Protein AF-A0A258BP74-F1 (afdb_monomer)

Solvent-accessible surface area (backbone atoms only — not comparable to full-atom values): 8047 Å² total; per-residue (Å²): 112,67,70,56,54,52,34,34,76,74,68,66,44,77,77,98,60,93,76,63,94,85,62,62,70,69,56,75,42,65,46,56,77,61,74,42,83,64,65,60,61,63,53,49,51,35,50,52,29,36,51,51,47,34,41,31,55,73,65,67,58,87,68,65,60,73,72,60,78,64,81,91,42,61,68,49,49,52,42,50,47,61,35,58,73,47,66,83,80,56,63,66,40,67,40,42,24,71,54,57,76,40,62,69,90,48,64,62,38,54,51,57,44,42,40,70,57,52,54,51,52,53,60,76,43,62,94,56,86,88,80,124

Nearest PDB structures (foldseek):
  7q3y-assembly1_A  TM=9.715E-01  e=1.206E-09  Homo sapiens
  7q4c-assembly1_A  TM=9.710E-01  e=1.206E-09  Homo sapiens
  7dhx-assembly1_A  TM=9.836E-01  e=7.780E-08  Manis javanica
  7wsf-assembly1_A  TM=9.831E-01  e=1.199E-07  Mammalia
  7wsk-assembly1_A  TM=9.754E-01  e=3.177E-07  Mammalia

Radius of gyration: 20.12 Å; Cα contacts (8 Å, |Δi|>4): 91; chains: 1; bounding box: 49×26×49 Å

Structure (mmCIF, N/CA/C/O backbone):
data_AF-A0A258BP74-F1
#
_entry.id   AF-A0A258BP74-F1
#
loop_
_atom_site.group_PDB
_atom_site.id
_atom_site.type_symbol
_atom_site.label_atom_id
_atom_site.label_alt_id
_atom_site.label_comp_id
_atom_site.label_asym_id
_atom_site.label_entity_id
_atom_site.label_seq_id
_atom_site.pdbx_PDB_ins_code
_atom_site.Cartn_x
_atom_site.Cartn_y
_atom_site.Cartn_z
_atom_site.occupancy
_atom_site.B_iso_or_equiv
_atom_site.auth_seq_id
_atom_site.auth_comp_id
_atom_site.auth_asym_id
_atom_site.auth_atom_id
_atom_site.pdbx_PDB_model_num
ATOM 1 N N . GLN A 1 1 ? 23.237 -9.090 -15.591 1.00 62.53 1 GLN A N 1
ATOM 2 C CA . GLN A 1 1 ? 21.890 -8.591 -15.945 1.00 62.53 1 GLN A CA 1
ATOM 3 C C . GLN A 1 1 ? 20.833 -8.788 -14.840 1.00 62.53 1 GLN A C 1
ATOM 5 O O . GLN A 1 1 ? 19.657 -8.615 -15.109 1.00 62.53 1 GLN A O 1
ATOM 10 N N . SER A 1 2 ? 21.225 -8.950 -13.564 1.00 83.75 2 SER A N 1
ATOM 11 C CA . SER A 1 2 ? 20.287 -9.199 -12.447 1.00 83.75 2 SER A CA 1
ATOM 12 C C . SER A 1 2 ? 19.188 -8.133 -12.250 1.00 83.75 2 SER A C 1
ATOM 14 O O . SER A 1 2 ? 18.042 -8.477 -11.976 1.00 83.75 2 SER A O 1
ATOM 16 N N . TRP A 1 3 ? 19.485 -6.838 -12.434 1.00 91.31 3 TRP A N 1
ATOM 17 C CA . TRP A 1 3 ? 18.481 -5.777 -12.241 1.00 91.31 3 TRP A CA 1
ATOM 18 C C . TRP A 1 3 ? 17.291 -5.896 -13.204 1.00 91.31 3 TRP A C 1
ATOM 20 O O . TRP A 1 3 ? 16.139 -5.812 -12.779 1.00 91.31 3 TRP A O 1
ATOM 30 N N . THR A 1 4 ? 17.563 -6.118 -14.492 1.00 92.44 4 THR A N 1
ATOM 31 C CA . THR A 1 4 ? 16.518 -6.296 -15.507 1.00 92.44 4 THR A CA 1
ATOM 32 C C . THR A 1 4 ? 15.725 -7.574 -15.256 1.00 92.44 4 THR A C 1
ATOM 34 O O . THR A 1 4 ? 14.500 -7.532 -15.321 1.00 92.44 4 THR A O 1
ATOM 37 N N . ASP A 1 5 ? 16.390 -8.664 -14.867 1.00 92.81 5 ASP A N 1
ATOM 38 C CA . ASP A 1 5 ? 15.726 -9.935 -14.552 1.00 92.81 5 ASP A CA 1
ATOM 39 C C . ASP A 1 5 ? 14.753 -9.785 -13.369 1.00 92.81 5 ASP A C 1
ATOM 41 O O . ASP A 1 5 ? 13.621 -10.263 -13.417 1.00 92.81 5 ASP A O 1
ATOM 45 N N . ILE A 1 6 ? 15.149 -9.052 -12.319 1.00 94.62 6 ILE A N 1
ATOM 46 C CA . ILE A 1 6 ? 14.289 -8.757 -11.161 1.00 94.62 6 ILE A CA 1
ATOM 47 C C . ILE A 1 6 ? 13.103 -7.870 -11.563 1.00 94.62 6 ILE A C 1
ATOM 49 O O . ILE A 1 6 ? 11.986 -8.092 -11.090 1.00 94.62 6 ILE A O 1
ATOM 53 N N . ARG A 1 7 ? 13.323 -6.870 -12.424 1.00 95.06 7 ARG A N 1
ATOM 54 C CA . ARG A 1 7 ? 12.268 -5.977 -12.930 1.00 95.06 7 ARG A CA 1
ATOM 55 C C . ARG A 1 7 ? 11.252 -6.733 -13.777 1.00 95.06 7 ARG A C 1
ATOM 57 O O . ARG A 1 7 ? 10.058 -6.569 -13.547 1.00 95.06 7 ARG A O 1
ATOM 64 N N . LEU A 1 8 ? 11.706 -7.589 -14.688 1.00 95.56 8 LEU A N 1
ATOM 65 C CA . LEU A 1 8 ? 10.818 -8.434 -15.477 1.00 95.56 8 LEU A CA 1
ATOM 66 C C . LEU A 1 8 ? 10.051 -9.390 -14.561 1.00 95.56 8 LEU A C 1
ATOM 68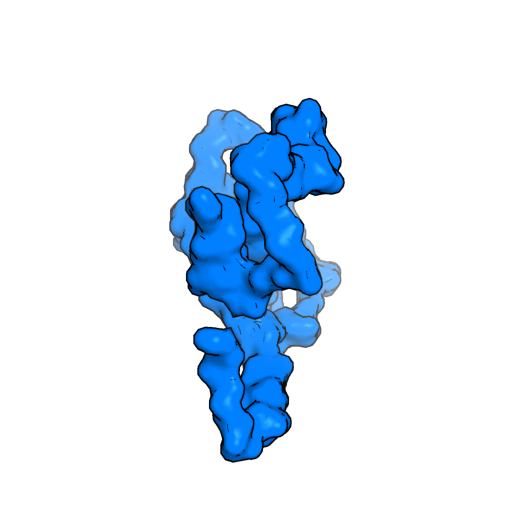 O O . LEU A 1 8 ? 8.829 -9.390 -14.582 1.00 95.56 8 LEU A O 1
ATOM 72 N N . LYS A 1 9 ? 10.739 -10.118 -13.673 1.00 95.88 9 LYS A N 1
ATOM 73 C CA . LYS A 1 9 ? 10.106 -11.094 -12.773 1.00 95.88 9 LYS A CA 1
ATOM 74 C C . LYS A 1 9 ? 9.025 -10.495 -11.868 1.00 95.88 9 LYS A C 1
ATOM 76 O O . LYS A 1 9 ? 8.028 -11.160 -11.624 1.00 95.88 9 LYS A O 1
ATOM 81 N N . ASN A 1 10 ? 9.236 -9.296 -11.321 1.00 95.44 10 ASN A N 1
ATOM 82 C CA . ASN A 1 10 ? 8.339 -8.729 -10.304 1.00 95.44 10 ASN A CA 1
ATOM 83 C C . ASN A 1 10 ? 7.405 -7.630 -10.829 1.00 95.44 10 ASN A C 1
ATOM 85 O O . ASN A 1 10 ? 6.460 -7.276 -10.134 1.00 95.44 10 ASN A O 1
ATOM 89 N N . GLN A 1 11 ? 7.694 -7.031 -11.989 1.00 96.25 11 GLN A N 1
ATOM 90 C CA . GLN A 1 11 ? 6.956 -5.864 -12.496 1.00 96.25 11 GLN A CA 1
ATOM 91 C C . GLN A 1 11 ? 6.536 -5.995 -13.964 1.00 96.25 11 GLN A C 1
ATOM 93 O O . GLN A 1 11 ? 5.783 -5.147 -14.426 1.00 96.25 11 GLN A O 1
ATOM 98 N N . GLY A 1 12 ? 7.040 -6.983 -14.712 1.00 96.94 12 GLY A N 1
ATOM 99 C CA . GLY A 1 12 ? 6.740 -7.114 -16.140 1.00 96.94 12 GLY A CA 1
ATOM 100 C C . GLY A 1 12 ? 7.364 -6.036 -17.020 1.00 96.94 12 GLY A C 1
ATOM 101 O O . GLY A 1 12 ? 6.837 -5.724 -18.081 1.00 96.94 12 GLY A O 1
ATOM 102 N N . ILE A 1 13 ? 8.467 -5.418 -16.576 1.00 95.62 13 ILE A N 1
ATOM 103 C CA . ILE A 1 13 ? 9.072 -4.269 -17.265 1.00 95.62 13 ILE A CA 1
ATOM 104 C C . ILE A 1 13 ? 10.475 -4.606 -17.766 1.00 95.62 13 ILE A C 1
ATOM 106 O O . ILE A 1 13 ? 11.339 -5.008 -16.984 1.00 95.62 13 ILE A O 1
ATOM 110 N N . ILE A 1 14 ? 10.720 -4.314 -19.046 1.00 94.69 14 ILE A N 1
ATOM 111 C CA . ILE A 1 14 ? 12.036 -4.351 -19.695 1.00 94.69 14 ILE A CA 1
ATOM 112 C C . ILE A 1 14 ? 12.505 -2.935 -20.077 1.00 94.69 14 ILE A C 1
ATOM 114 O O . ILE A 1 14 ? 11.673 -2.040 -20.255 1.00 94.69 14 ILE A O 1
ATOM 118 N N . PRO A 1 15 ? 13.822 -2.686 -20.196 1.00 94.31 15 PRO A N 1
ATOM 119 C CA . PRO A 1 15 ? 14.318 -1.429 -20.743 1.00 94.31 15 PRO A CA 1
ATOM 120 C C . PRO A 1 15 ? 13.965 -1.305 -22.239 1.00 94.31 15 PRO A C 1
ATOM 122 O O . PRO A 1 15 ? 13.959 -2.310 -22.948 1.00 94.31 15 PRO A O 1
ATOM 125 N N . PRO A 1 16 ? 13.738 -0.083 -22.756 1.00 95.38 16 PRO A N 1
ATOM 126 C CA . PRO A 1 16 ? 13.386 0.135 -24.164 1.00 95.38 16 PRO A CA 1
ATOM 127 C C . PRO A 1 16 ? 14.568 -0.040 -25.137 1.00 95.38 16 PRO A C 1
ATOM 129 O O . PRO A 1 16 ? 14.377 0.002 -26.348 1.00 95.38 16 PRO A O 1
ATOM 132 N N . ALA A 1 17 ? 15.793 -0.196 -24.626 1.00 93.94 17 ALA A N 1
ATOM 133 C CA . ALA A 1 17 ? 17.011 -0.386 -25.408 1.00 93.94 17 ALA A CA 1
ATOM 134 C C . ALA A 1 17 ? 18.032 -1.234 -24.622 1.00 93.94 17 ALA A C 1
ATOM 136 O O . ALA A 1 17 ? 17.944 -1.295 -23.387 1.00 93.94 17 ALA A O 1
ATOM 137 N N . PRO A 1 18 ? 19.022 -1.855 -25.296 1.00 91.38 18 PRO A N 1
ATOM 138 C CA . PRO A 1 18 ? 20.097 -2.585 -24.629 1.00 91.38 18 PRO A CA 1
ATOM 139 C C . PRO A 1 18 ? 20.815 -1.732 -23.574 1.00 91.38 18 PRO A C 1
ATOM 141 O O . PRO A 1 18 ? 21.078 -0.547 -23.788 1.00 91.38 18 PRO A O 1
ATOM 144 N N . ARG A 1 19 ? 21.146 -2.340 -22.428 1.00 91.19 19 ARG A N 1
ATOM 145 C CA . ARG A 1 19 ? 21.894 -1.684 -21.343 1.00 91.19 19 ARG A CA 1
ATOM 146 C C . ARG A 1 19 ? 23.339 -2.192 -21.325 1.00 91.19 19 ARG A C 1
ATOM 148 O O . ARG A 1 19 ? 23.525 -3.413 -21.320 1.00 91.19 19 ARG A O 1
ATOM 155 N N . PRO A 1 20 ? 24.350 -1.303 -21.324 1.00 91.19 20 PRO A N 1
ATOM 156 C CA . PRO A 1 20 ? 25.743 -1.717 -21.199 1.00 91.19 20 PRO A CA 1
ATOM 157 C C . PRO A 1 20 ? 26.021 -2.287 -19.799 1.00 91.19 20 PRO A C 1
ATOM 159 O O . PRO A 1 20 ? 25.235 -2.107 -18.868 1.00 91.19 20 PRO A O 1
ATOM 162 N N . ALA A 1 21 ? 27.132 -3.012 -19.648 1.00 87.19 21 ALA A N 1
ATOM 163 C CA . ALA A 1 21 ? 27.447 -3.735 -18.413 1.00 87.19 21 ALA A CA 1
ATOM 164 C C . ALA A 1 21 ? 27.730 -2.818 -17.206 1.00 87.19 21 ALA A C 1
ATOM 166 O O . ALA A 1 21 ? 27.555 -3.241 -16.066 1.00 87.19 21 ALA A O 1
ATOM 167 N N . ASP A 1 22 ? 28.143 -1.579 -17.459 1.00 91.06 22 ASP A N 1
ATOM 168 C CA . ASP A 1 22 ? 28.443 -0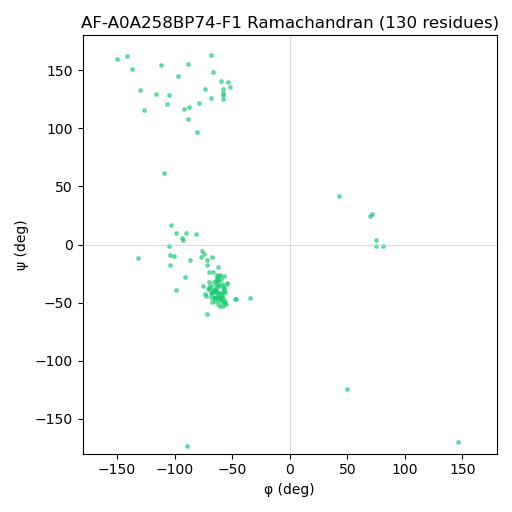.532 -16.479 1.00 91.06 22 ASP A CA 1
ATOM 169 C C . ASP A 1 22 ? 27.249 0.401 -16.200 1.00 91.06 22 ASP A C 1
ATOM 171 O O . ASP A 1 22 ? 27.369 1.375 -15.455 1.00 91.06 22 ASP A O 1
ATOM 175 N N . ALA A 1 23 ? 26.072 0.103 -16.757 1.00 91.81 23 ALA A N 1
ATOM 176 C CA . ALA A 1 23 ? 24.862 0.860 -16.476 1.00 91.81 23 ALA A CA 1
ATOM 177 C C . ALA A 1 23 ? 24.391 0.662 -15.025 1.00 91.81 23 ALA A C 1
ATOM 179 O O . ALA A 1 23 ? 24.120 -0.457 -14.584 1.00 91.81 23 ALA A O 1
ATOM 180 N N . PHE A 1 24 ? 24.194 1.771 -14.305 1.00 93.19 24 PHE A N 1
ATOM 181 C CA . PHE A 1 24 ? 23.613 1.793 -12.960 1.00 93.19 24 PHE A CA 1
ATOM 182 C C . PHE A 1 24 ? 22.196 2.392 -12.951 1.00 93.19 24 PHE A C 1
ATOM 184 O O . PHE A 1 24 ? 21.922 3.403 -12.307 1.00 93.19 24 PHE A O 1
ATOM 191 N N . ASP A 1 25 ? 21.272 1.746 -13.668 1.00 94.31 25 ASP A N 1
ATOM 192 C CA . ASP A 1 25 ? 19.855 2.133 -13.786 1.00 94.31 25 ASP A CA 1
ATOM 193 C C . ASP A 1 25 ? 19.157 2.469 -12.455 1.00 94.31 25 ASP A C 1
ATOM 195 O O . ASP A 1 25 ? 18.497 3.510 -12.391 1.00 94.31 25 ASP A O 1
ATOM 199 N N . PRO A 1 26 ? 19.275 1.662 -11.374 1.00 94.00 26 PRO A N 1
ATOM 200 C CA . PRO A 1 26 ? 18.634 2.009 -10.106 1.00 94.00 26 PRO A CA 1
ATOM 201 C C . PRO A 1 26 ? 19.138 3.342 -9.528 1.00 94.00 26 PRO A C 1
ATOM 203 O O . PRO A 1 26 ? 18.376 4.028 -8.849 1.00 94.00 26 PRO A O 1
ATOM 206 N N . GLY A 1 27 ? 20.366 3.766 -9.848 1.00 95.06 27 GLY A N 1
ATOM 207 C CA . GLY A 1 27 ? 20.926 5.055 -9.431 1.00 95.06 27 GLY A CA 1
ATOM 208 C C . GLY A 1 27 ? 20.173 6.279 -9.956 1.00 95.06 27 GLY A C 1
ATOM 209 O O . GLY A 1 27 ? 20.277 7.350 -9.366 1.00 95.06 27 GLY A O 1
ATOM 210 N N . ALA A 1 28 ? 19.361 6.133 -11.008 1.00 95.31 28 ALA A N 1
ATOM 211 C CA . ALA A 1 28 ? 18.516 7.215 -11.516 1.00 95.31 28 ALA A CA 1
ATOM 212 C C . ALA A 1 28 ? 17.325 7.545 -10.590 1.00 95.31 28 ALA A C 1
ATOM 214 O O . ALA A 1 28 ? 16.681 8.582 -10.749 1.00 95.31 28 ALA A O 1
ATOM 215 N N . LYS A 1 29 ? 17.006 6.686 -9.611 1.00 96.62 29 LYS A N 1
ATOM 216 C CA . LYS A 1 29 ? 15.969 6.951 -8.608 1.00 96.62 29 LYS A CA 1
ATOM 217 C C . LYS A 1 29 ? 16.592 7.615 -7.386 1.00 96.62 29 LYS A C 1
ATOM 219 O O . LYS A 1 29 ? 17.334 6.952 -6.678 1.00 96.62 29 LYS A O 1
ATOM 224 N N . TYR A 1 30 ? 16.200 8.858 -7.085 1.00 97.19 30 TYR A N 1
ATOM 225 C CA . TYR A 1 30 ? 16.709 9.692 -5.974 1.00 97.19 30 TYR A CA 1
ATOM 226 C C . TYR A 1 30 ? 17.079 8.941 -4.682 1.00 97.19 30 TYR A C 1
ATOM 228 O O . TYR A 1 30 ? 18.141 9.174 -4.113 1.00 97.19 30 TYR A O 1
ATOM 236 N N . HIS A 1 31 ? 16.224 8.030 -4.213 1.00 97.75 31 HIS A N 1
ATOM 237 C CA . HIS A 1 31 ? 16.432 7.300 -2.959 1.00 97.75 31 HIS A CA 1
ATOM 238 C C . HIS A 1 31 ? 17.699 6.438 -2.934 1.00 97.75 31 HIS A C 1
ATOM 240 O O . HIS A 1 31 ? 18.243 6.224 -1.855 1.00 97.75 31 HIS A O 1
ATOM 246 N N . ILE A 1 32 ? 18.177 5.971 -4.091 1.00 96.88 32 ILE A N 1
ATOM 247 C CA . ILE A 1 32 ? 19.382 5.144 -4.205 1.00 96.88 32 ILE A CA 1
ATOM 248 C C . ILE A 1 32 ? 20.658 5.969 -3.951 1.00 96.88 32 ILE A C 1
ATOM 250 O O . ILE A 1 32 ? 21.348 5.665 -2.979 1.00 96.88 32 ILE A O 1
ATOM 254 N N . PRO A 1 33 ? 20.982 7.035 -4.718 1.00 97.19 33 PRO A N 1
ATOM 255 C CA . PRO A 1 33 ? 22.143 7.874 -4.417 1.00 97.19 33 PRO A CA 1
ATOM 256 C C . PRO A 1 33 ? 21.946 8.724 -3.152 1.00 97.19 33 PRO A C 1
ATOM 258 O O . PRO A 1 3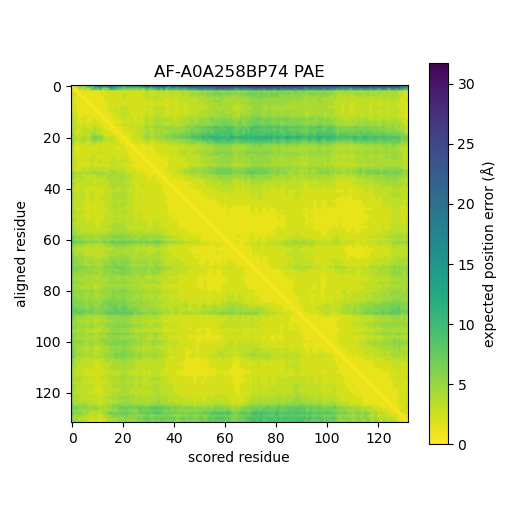3 ? 22.921 9.091 -2.507 1.00 97.19 33 PRO A O 1
ATOM 261 N N . GLY A 1 34 ? 20.699 9.009 -2.761 1.00 97.06 34 GLY A N 1
ATOM 262 C CA . GLY A 1 34 ? 20.362 9.716 -1.523 1.00 97.06 34 GLY A CA 1
ATOM 263 C C . GLY A 1 34 ? 20.349 8.841 -0.264 1.00 97.06 34 GLY A C 1
ATOM 264 O O . GLY A 1 34 ? 19.841 9.295 0.760 1.00 97.06 34 GLY A O 1
ATOM 265 N N . ASN A 1 35 ? 20.817 7.585 -0.341 1.00 96.25 35 ASN A N 1
ATOM 266 C CA . ASN A 1 35 ? 20.879 6.607 0.757 1.00 96.25 35 ASN A CA 1
ATOM 267 C C . ASN A 1 35 ? 19.616 6.575 1.644 1.00 96.25 35 ASN A C 1
ATOM 269 O O . ASN A 1 35 ? 19.673 6.549 2.874 1.00 96.25 35 ASN A O 1
ATOM 273 N N . THR A 1 36 ? 18.449 6.649 1.008 1.00 96.50 36 THR A N 1
ATOM 274 C CA . THR A 1 36 ? 17.164 6.765 1.694 1.00 96.50 36 THR A CA 1
ATOM 275 C C . THR A 1 36 ? 16.418 5.430 1.604 1.00 96.50 36 THR A C 1
ATOM 277 O O . THR A 1 36 ? 16.104 4.997 0.493 1.00 96.50 36 THR A O 1
ATOM 280 N N . PRO A 1 37 ? 16.061 4.779 2.730 1.00 95.81 37 PRO A N 1
ATOM 281 C CA . PRO A 1 37 ? 15.384 3.482 2.707 1.00 95.81 37 PRO A CA 1
ATOM 282 C C . PRO A 1 37 ? 14.063 3.514 1.926 1.00 95.81 37 PRO A C 1
ATOM 284 O O . PRO A 1 37 ? 13.197 4.349 2.192 1.00 95.81 37 PRO A O 1
ATOM 287 N N . TYR A 1 38 ? 13.888 2.582 0.982 1.00 96.19 38 TYR A N 1
ATOM 288 C CA . TYR A 1 38 ? 12.695 2.531 0.123 1.00 96.19 38 TYR A CA 1
ATOM 289 C C . TYR A 1 38 ? 11.567 1.662 0.695 1.00 96.19 38 TYR A C 1
ATOM 291 O O . TYR A 1 38 ? 10.393 1.942 0.458 1.00 96.19 38 TYR A O 1
ATOM 299 N N . LEU A 1 39 ? 11.909 0.649 1.502 1.00 96.31 39 LEU A N 1
ATOM 300 C CA . LEU A 1 39 ? 10.955 -0.309 2.079 1.00 96.31 39 LEU A CA 1
ATOM 301 C C . LEU A 1 39 ? 9.846 0.370 2.900 1.00 96.31 39 LEU A C 1
ATOM 303 O O . LEU A 1 39 ? 8.724 -0.123 2.949 1.00 96.31 39 LEU A O 1
ATOM 307 N N . ARG A 1 40 ? 10.130 1.547 3.470 1.00 95.56 40 ARG A N 1
ATOM 308 C CA . ARG A 1 40 ? 9.152 2.348 4.217 1.00 95.56 40 ARG A CA 1
ATOM 309 C C . ARG A 1 40 ? 7.878 2.657 3.423 1.00 95.56 40 ARG A C 1
ATOM 311 O O . ARG A 1 40 ? 6.820 2.686 4.027 1.00 95.56 40 ARG A O 1
ATOM 318 N N . TYR A 1 41 ? 7.965 2.838 2.098 1.00 96.31 41 TYR A N 1
ATOM 319 C CA . TYR A 1 41 ? 6.784 3.085 1.259 1.00 96.31 41 TYR A CA 1
ATOM 320 C C . TYR A 1 41 ? 5.915 1.837 1.111 1.00 96.31 41 TYR A C 1
ATOM 322 O O . TYR A 1 41 ? 4.695 1.924 1.120 1.00 96.31 41 TYR A O 1
ATOM 330 N N . PHE A 1 42 ? 6.542 0.667 0.987 1.00 96.44 42 PHE A N 1
ATOM 331 C CA . PHE A 1 42 ? 5.817 -0.597 0.891 1.00 96.44 42 PHE A CA 1
ATOM 332 C C . PHE A 1 42 ? 5.055 -0.882 2.191 1.00 96.44 42 PHE A C 1
ATOM 334 O O . PHE A 1 42 ? 3.851 -1.124 2.164 1.00 96.44 42 PHE A O 1
ATOM 341 N N . LEU A 1 43 ? 5.735 -0.758 3.335 1.00 96.69 43 LEU A N 1
ATOM 342 C CA . LEU A 1 43 ? 5.126 -0.999 4.644 1.00 96.69 43 LEU A CA 1
ATOM 343 C C . LEU A 1 43 ? 4.082 0.063 5.008 1.00 96.69 43 LEU A C 1
ATOM 345 O O . LEU A 1 43 ? 3.064 -0.276 5.605 1.00 96.69 43 LEU A O 1
ATOM 349 N N . SER A 1 44 ? 4.286 1.331 4.622 1.00 97.25 44 SER A N 1
ATOM 350 C CA . SER A 1 44 ? 3.317 2.390 4.923 1.00 97.25 44 SER A CA 1
ATOM 351 C C . SER A 1 44 ? 1.963 2.142 4.273 1.00 97.25 44 SER A C 1
ATOM 353 O O . SER A 1 44 ? 0.955 2.464 4.888 1.00 97.25 44 SER A O 1
ATOM 355 N N . PHE A 1 45 ? 1.917 1.557 3.069 1.00 97.88 45 PHE A N 1
ATOM 356 C CA . PHE A 1 45 ? 0.639 1.213 2.445 1.00 97.88 45 PHE A CA 1
ATOM 357 C C . PHE A 1 45 ? -0.058 0.080 3.196 1.00 97.88 45 PHE A C 1
ATOM 359 O O . PHE A 1 45 ? -1.232 0.218 3.512 1.00 97.88 45 PHE A O 1
ATOM 366 N N . ILE A 1 46 ? 0.657 -0.984 3.571 1.00 98.06 46 ILE A N 1
ATOM 367 C CA . ILE A 1 46 ? 0.070 -2.074 4.370 1.00 98.06 46 ILE A CA 1
ATOM 368 C C . ILE A 1 46 ? -0.554 -1.515 5.656 1.00 98.06 46 ILE A C 1
ATOM 370 O O . ILE A 1 46 ? -1.745 -1.703 5.895 1.00 98.06 46 ILE A O 1
ATOM 374 N N . MET A 1 47 ? 0.210 -0.720 6.412 1.00 97.75 47 MET A N 1
ATOM 375 C CA . MET A 1 47 ? -0.278 -0.102 7.648 1.00 97.75 47 MET A CA 1
ATOM 376 C C . MET A 1 47 ? -1.436 0.873 7.411 1.00 97.75 47 MET A C 1
ATOM 378 O O . MET A 1 47 ? -2.392 0.873 8.177 1.00 97.75 47 MET A O 1
ATOM 382 N N . GLN A 1 48 ? -1.390 1.686 6.349 1.00 98.19 48 GLN A N 1
ATOM 383 C CA . GLN A 1 48 ? -2.447 2.650 6.029 1.00 98.19 48 GLN A CA 1
ATOM 384 C C . GLN A 1 48 ? -3.808 1.963 5.879 1.00 98.19 48 GLN A C 1
ATOM 386 O O . GLN A 1 48 ? -4.786 2.401 6.485 1.00 98.19 48 GLN A O 1
ATOM 391 N N . PHE A 1 49 ? -3.878 0.896 5.080 1.00 98.56 49 PHE A N 1
ATOM 392 C CA . PHE A 1 49 ? -5.138 0.192 4.846 1.00 98.56 49 PHE A CA 1
ATOM 393 C C . PHE A 1 49 ? -5.543 -0.665 6.047 1.00 98.56 49 PHE A C 1
ATOM 395 O O . PHE A 1 49 ? -6.727 -0.705 6.374 1.00 98.56 49 PHE A O 1
ATOM 402 N N . GLN A 1 50 ? -4.586 -1.274 6.753 1.00 98.56 50 GLN A N 1
ATOM 403 C CA . GLN A 1 50 ? -4.859 -2.024 7.982 1.00 98.56 50 GLN A CA 1
ATOM 404 C C . GLN A 1 50 ? -5.443 -1.124 9.084 1.00 98.56 50 GLN A C 1
ATOM 406 O O . GLN A 1 50 ? -6.434 -1.487 9.715 1.00 98.56 50 GLN A O 1
ATOM 411 N N . PHE A 1 51 ? -4.895 0.081 9.274 1.00 98.44 51 PHE A N 1
ATOM 412 C CA . PHE A 1 51 ? -5.453 1.073 10.194 1.00 98.44 51 PHE A CA 1
ATOM 413 C C . PHE A 1 51 ? -6.835 1.541 9.755 1.00 98.44 51 PHE A C 1
ATOM 415 O O . PHE A 1 51 ? -7.738 1.606 10.583 1.00 98.44 51 PHE A O 1
ATOM 422 N N . HIS A 1 52 ? -7.021 1.846 8.468 1.00 98.56 52 HIS A N 1
ATOM 423 C CA . HIS A 1 52 ? -8.324 2.276 7.959 1.00 98.56 52 HIS A CA 1
ATOM 424 C C . HIS A 1 52 ? -9.391 1.201 8.189 1.00 98.56 52 HIS A C 1
ATOM 426 O O . HIS A 1 52 ? -10.448 1.509 8.727 1.00 98.56 52 HIS A O 1
ATOM 432 N N . LYS A 1 53 ? -9.090 -0.067 7.886 1.00 98.50 53 LYS A N 1
ATOM 433 C CA . LYS A 1 53 ? -9.988 -1.198 8.150 1.00 98.50 53 LYS A CA 1
ATOM 434 C C . LYS A 1 53 ? -10.353 -1.317 9.627 1.00 98.50 53 LYS A C 1
ATOM 436 O O . LYS A 1 53 ? -11.536 -1.277 9.950 1.00 98.50 53 LYS A O 1
ATOM 441 N N . ALA A 1 54 ? -9.361 -1.361 10.517 1.00 98.38 54 ALA A N 1
ATOM 442 C CA . ALA A 1 54 ? -9.608 -1.448 11.956 1.00 98.38 54 ALA A CA 1
ATOM 443 C C . ALA A 1 54 ? -10.458 -0.272 12.470 1.00 98.38 54 ALA A C 1
ATOM 445 O O . ALA A 1 54 ? -11.378 -0.457 13.265 1.00 98.38 54 ALA A O 1
ATOM 446 N N . ALA A 1 55 ? -10.193 0.942 11.981 1.00 98.56 55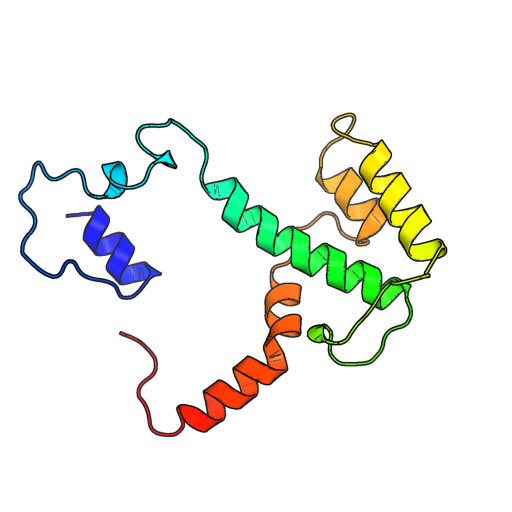 ALA A N 1
ATOM 447 C CA . ALA A 1 55 ? -10.957 2.133 12.333 1.00 98.56 55 ALA A CA 1
ATOM 448 C C . ALA A 1 55 ? -12.424 2.039 11.870 1.00 98.56 55 ALA A C 1
ATOM 450 O O . ALA A 1 55 ? -13.334 2.437 12.596 1.00 98.56 55 ALA A O 1
ATOM 451 N N . CYS A 1 56 ? -12.661 1.495 10.677 1.00 98.69 56 CYS A N 1
ATOM 452 C CA . CYS A 1 56 ? -13.995 1.282 10.119 1.00 98.69 56 CYS A CA 1
ATOM 453 C C . CYS A 1 56 ? -14.787 0.207 10.865 1.00 98.69 56 CYS A C 1
ATOM 455 O O . CYS A 1 56 ? -15.962 0.417 11.165 1.00 98.69 56 CYS A O 1
ATOM 457 N N . GLU A 1 57 ? -14.139 -0.900 11.226 1.00 98.19 57 GLU A N 1
ATOM 458 C CA . GLU A 1 57 ? -14.735 -1.957 12.049 1.00 98.19 57 GLU A CA 1
ATOM 459 C C . GLU A 1 57 ? -15.129 -1.417 13.431 1.00 98.19 57 GLU A C 1
ATOM 461 O O . GLU A 1 57 ? -16.261 -1.596 13.877 1.00 98.19 57 GLU A O 1
ATOM 466 N N . GLN A 1 58 ? -14.239 -0.659 14.079 1.00 98.25 58 GLN A N 1
ATOM 467 C CA . GLN A 1 58 ? -14.533 0.022 15.345 1.00 98.25 58 GLN A CA 1
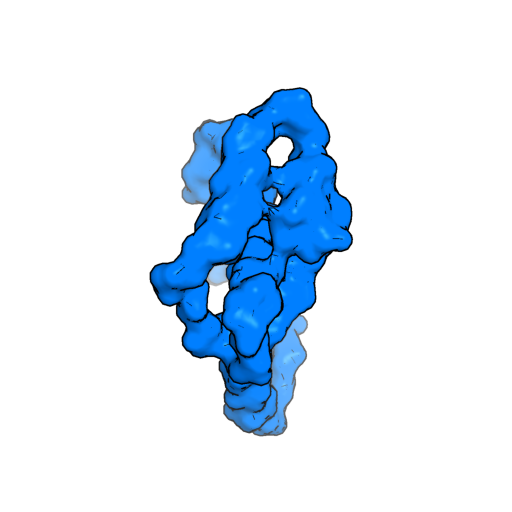ATOM 468 C C . GLN A 1 58 ? -15.658 1.059 15.221 1.00 98.25 58 GLN A C 1
ATOM 470 O O . GLN A 1 58 ? -16.388 1.298 16.183 1.00 98.25 58 GLN A O 1
ATOM 475 N N . ALA A 1 59 ? -15.810 1.683 14.050 1.00 98.31 59 ALA A N 1
ATOM 476 C CA . ALA A 1 59 ? -16.909 2.598 13.768 1.00 98.31 59 ALA A CA 1
ATOM 477 C C . ALA A 1 59 ? -18.248 1.890 13.496 1.00 98.31 59 ALA A C 1
ATOM 479 O O . ALA A 1 59 ? -19.261 2.577 13.360 1.00 98.31 59 ALA A O 1
ATOM 480 N N . GLY A 1 60 ? -18.265 0.554 13.424 1.00 97.81 60 GLY A N 1
ATOM 481 C CA . GLY A 1 60 ? -19.451 -0.235 13.094 1.00 97.81 60 GLY A CA 1
ATOM 482 C C . GLY A 1 60 ? -19.866 -0.115 11.626 1.00 97.81 60 GLY A C 1
ATOM 483 O O . GLY A 1 60 ? -21.048 -0.229 11.311 1.00 97.81 60 GLY A O 1
ATOM 484 N N . TRP A 1 61 ? -18.926 0.182 10.723 1.00 98.25 61 TRP A N 1
ATOM 485 C CA . TRP A 1 61 ? -19.206 0.259 9.292 1.00 98.25 61 TRP A CA 1
ATOM 486 C C . TRP A 1 61 ? -19.270 -1.141 8.669 1.00 98.25 61 TRP A C 1
ATOM 488 O O . TRP A 1 61 ? -18.290 -1.876 8.698 1.00 98.25 61 TRP A O 1
ATOM 498 N N . GLU A 1 62 ? -20.402 -1.481 8.049 1.00 96.75 62 GLU A N 1
ATOM 4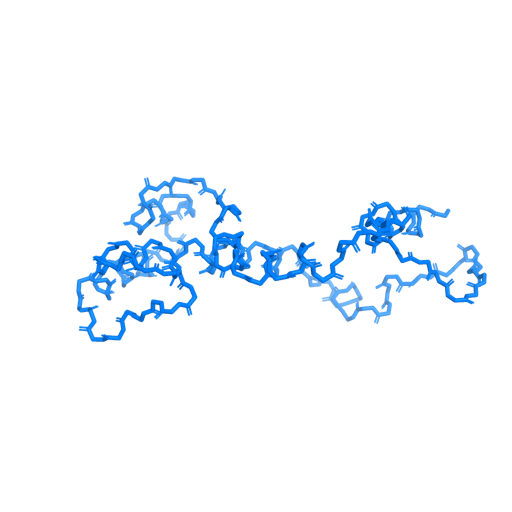99 C CA . GLU A 1 62 ? -20.632 -2.795 7.415 1.00 96.75 62 GLU A CA 1
ATOM 500 C C . GLU A 1 62 ? -20.568 -2.755 5.873 1.00 96.75 62 GLU A C 1
ATOM 502 O O . GLU A 1 62 ? -20.757 -3.768 5.202 1.00 96.75 62 GLU A O 1
ATOM 507 N N . GLY A 1 63 ? -20.354 -1.575 5.282 1.00 97.25 63 GLY A N 1
ATOM 508 C CA . GLY A 1 63 ? -20.318 -1.396 3.829 1.00 97.25 63 GLY A CA 1
ATOM 509 C C . GLY A 1 63 ? -18.925 -1.586 3.213 1.00 97.25 63 GLY A C 1
ATOM 510 O O . GLY A 1 63 ? -17.960 -1.897 3.906 1.00 97.25 63 GLY A O 1
ATOM 511 N N . PRO A 1 64 ? -18.763 -1.300 1.906 1.00 97.88 64 PRO A N 1
ATOM 512 C CA . PRO A 1 64 ? -17.463 -1.382 1.245 1.00 97.88 64 PRO A CA 1
ATOM 513 C C . PRO A 1 64 ? -16.416 -0.480 1.910 1.00 97.88 64 PRO A C 1
ATOM 515 O O . PRO A 1 64 ? -16.683 0.702 2.157 1.00 97.88 64 PRO A O 1
ATOM 518 N N . LEU A 1 65 ? -15.217 -1.014 2.154 1.00 98.38 65 LEU A N 1
ATOM 519 C CA . LEU A 1 65 ? -14.174 -0.343 2.936 1.00 98.38 65 LEU A CA 1
ATOM 520 C C . LEU A 1 65 ? -13.768 1.031 2.363 1.00 98.38 65 LEU A C 1
ATOM 522 O O . LEU A 1 65 ? -13.557 1.989 3.110 1.00 98.38 65 LEU A O 1
ATOM 526 N N . HIS A 1 66 ? -13.752 1.173 1.035 1.00 98.38 66 HIS A N 1
ATOM 527 C CA . HIS A 1 66 ? -13.444 2.439 0.355 1.00 98.38 66 HIS A CA 1
ATOM 528 C C . HIS A 1 66 ? -14.493 3.550 0.542 1.00 98.38 66 HIS A C 1
ATOM 530 O O . HIS A 1 66 ? -14.234 4.694 0.173 1.00 98.38 66 HIS A O 1
ATOM 536 N N . ARG A 1 67 ? -15.675 3.241 1.096 1.00 98.44 67 ARG A N 1
ATOM 537 C CA . ARG A 1 67 ? -16.734 4.225 1.397 1.00 98.44 67 ARG A CA 1
ATOM 538 C C . ARG A 1 67 ? -16.842 4.575 2.875 1.00 98.44 67 ARG A C 1
ATOM 540 O O . ARG A 1 67 ? -17.591 5.488 3.217 1.00 98.44 67 ARG A O 1
ATOM 547 N N . CYS A 1 68 ? -16.129 3.856 3.733 1.00 98.62 68 CYS A N 1
ATOM 548 C CA . CYS A 1 68 ? -16.118 4.130 5.156 1.00 98.62 68 CYS A CA 1
ATOM 549 C C . CYS A 1 68 ? -15.609 5.548 5.450 1.00 98.62 68 CYS A C 1
ATOM 551 O O . CYS A 1 68 ? -14.639 6.019 4.852 1.00 98.62 68 CYS A O 1
ATOM 553 N N . SER A 1 69 ? -16.235 6.198 6.430 1.00 98.25 69 SER A N 1
ATOM 554 C CA . SER A 1 69 ? -15.747 7.430 7.038 1.00 98.25 69 SER A CA 1
ATOM 555 C C . SER A 1 69 ? -15.760 7.285 8.553 1.00 98.25 69 SER A C 1
ATOM 557 O O . SER A 1 69 ? -16.763 6.879 9.134 1.00 98.25 69 SER A O 1
ATOM 559 N N . ILE A 1 70 ? -14.657 7.671 9.187 1.00 98.19 70 ILE A N 1
ATOM 560 C CA . ILE A 1 70 ? -14.514 7.713 10.649 1.00 98.19 70 ILE A CA 1
ATOM 561 C C . ILE A 1 70 ? -14.728 9.125 11.215 1.00 98.19 70 ILE A C 1
ATOM 563 O O . ILE A 1 70 ? -14.460 9.389 12.387 1.00 98.19 70 ILE A O 1
ATOM 567 N N . TYR A 1 71 ? -15.197 10.060 10.382 1.00 98.12 71 TYR A N 1
ATOM 568 C CA . TYR A 1 71 ? -15.430 11.442 10.786 1.00 98.12 71 TYR A CA 1
ATOM 569 C C . TYR A 1 71 ? -16.410 11.525 11.964 1.00 98.12 71 TYR A C 1
ATOM 571 O O . TYR A 1 71 ? -17.494 10.948 11.936 1.00 98.12 71 TYR A O 1
ATOM 579 N N . GLY A 1 72 ? -16.027 12.269 13.004 1.00 98.00 72 GLY A N 1
ATOM 580 C CA . GLY A 1 72 ? -16.850 12.468 14.198 1.00 98.00 72 GLY A CA 1
ATOM 581 C C . GLY A 1 72 ? -16.907 11.270 15.154 1.00 98.00 72 GLY A C 1
ATOM 582 O O . GLY A 1 72 ? -17.517 11.390 16.218 1.00 98.00 72 GLY A O 1
ATOM 583 N N . ASN A 1 73 ? -16.253 10.145 14.840 1.00 98.44 73 ASN A N 1
ATOM 584 C CA . ASN A 1 73 ? -16.207 8.997 15.738 1.00 98.44 73 ASN A CA 1
ATOM 585 C C . ASN A 1 73 ? -15.150 9.205 16.838 1.00 98.44 73 ASN A C 1
ATOM 587 O O . ASN A 1 73 ? -13.958 8.963 16.649 1.00 98.44 73 ASN A O 1
ATOM 591 N N . LYS A 1 74 ? -15.606 9.665 18.007 1.00 98.38 74 LYS A N 1
ATOM 592 C CA . LYS A 1 74 ? -14.735 9.956 19.157 1.00 98.38 74 LYS A CA 1
ATOM 593 C C . LYS A 1 74 ? -14.057 8.716 19.736 1.00 98.38 74 LYS A C 1
ATOM 595 O O . LYS A 1 74 ? -12.946 8.832 20.235 1.00 98.38 74 LYS A O 1
ATOM 600 N N . GLU A 1 75 ? -14.706 7.556 19.680 1.00 97.94 75 GLU A N 1
ATOM 601 C CA . GLU A 1 75 ? -14.147 6.327 20.251 1.00 97.94 75 GLU A CA 1
ATOM 602 C C . GLU A 1 75 ? -13.000 5.784 19.393 1.00 97.94 75 GLU A C 1
ATOM 604 O O . GLU A 1 75 ? -11.947 5.441 19.926 1.00 97.94 75 GLU A O 1
ATOM 609 N N . VAL A 1 76 ? -13.155 5.797 18.064 1.00 98.44 76 VAL A N 1
ATOM 610 C CA . VAL 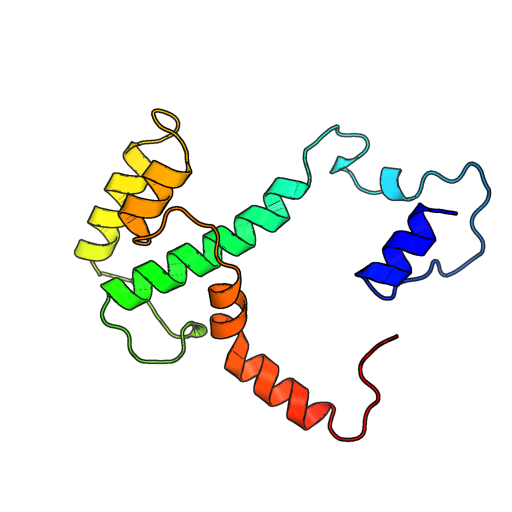A 1 76 ? -12.056 5.495 17.130 1.00 98.44 76 VAL A CA 1
ATOM 611 C C . VAL A 1 76 ? -10.906 6.481 17.324 1.00 98.44 76 VAL A C 1
ATOM 613 O O . VAL A 1 76 ? -9.750 6.070 17.408 1.00 98.44 76 VAL A O 1
ATOM 616 N N . GLY A 1 77 ? -11.219 7.777 17.446 1.00 98.31 77 GLY A N 1
ATOM 617 C CA . GLY A 1 77 ? -10.226 8.819 17.711 1.00 98.31 77 GLY A CA 1
ATOM 618 C C . GLY A 1 77 ? -9.419 8.557 18.984 1.00 98.31 77 GLY A C 1
ATOM 619 O O . GLY A 1 77 ? -8.194 8.564 18.923 1.00 98.31 77 GLY A O 1
ATOM 620 N N . ARG A 1 78 ? -10.092 8.241 20.100 1.00 98.38 78 ARG A N 1
ATOM 621 C CA . ARG A 1 78 ? -9.451 7.913 21.385 1.00 98.38 78 ARG A CA 1
ATOM 622 C C . ARG A 1 78 ? -8.499 6.718 21.259 1.00 98.38 78 ARG A C 1
ATOM 624 O O . ARG A 1 78 ? -7.371 6.780 21.730 1.00 98.38 78 ARG A O 1
ATOM 631 N N . ARG A 1 79 ? -8.924 5.639 20.595 1.00 97.56 79 ARG A N 1
ATOM 632 C CA . ARG A 1 79 ? -8.089 4.439 20.387 1.00 97.56 79 ARG A CA 1
ATOM 633 C C . ARG A 1 79 ? -6.881 4.714 19.496 1.00 97.56 79 ARG A C 1
ATOM 635 O O . ARG A 1 79 ? -5.796 4.191 19.741 1.00 97.56 79 ARG A O 1
ATOM 642 N N . PHE A 1 80 ? -7.071 5.517 18.452 1.00 97.25 80 PHE A N 1
ATOM 643 C CA . PHE A 1 80 ? -5.984 5.916 17.565 1.00 97.25 80 PHE A CA 1
ATOM 644 C C . PHE A 1 80 ? -4.975 6.815 18.291 1.00 97.25 80 PHE A C 1
ATOM 646 O O . PHE A 1 80 ? -3.772 6.627 18.141 1.00 97.25 80 PHE A O 1
ATOM 653 N N . GLU A 1 81 ? -5.450 7.750 19.116 1.00 97.56 81 GLU A N 1
ATOM 654 C CA . GLU A 1 81 ? -4.611 8.603 19.963 1.00 97.56 81 GLU A CA 1
ATOM 655 C C . GLU A 1 81 ? -3.756 7.770 20.927 1.00 97.56 81 GLU A C 1
ATOM 657 O O . GLU A 1 81 ? -2.538 7.920 20.920 1.00 97.56 81 GLU A O 1
ATOM 662 N N . GLU A 1 82 ? -4.342 6.8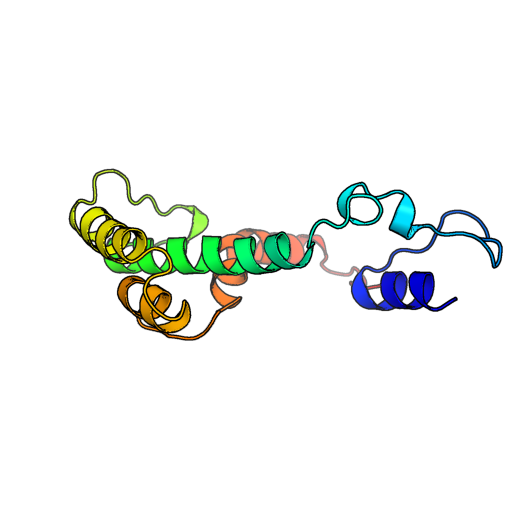00 21.636 1.00 95.81 82 GLU A N 1
ATOM 663 C CA . GLU A 1 82 ? -3.607 5.890 22.534 1.00 95.81 82 GLU A CA 1
ATOM 664 C C . GLU A 1 82 ? -2.485 5.113 21.823 1.00 95.81 82 GLU A C 1
ATOM 666 O O . GLU A 1 82 ? -1.407 4.891 22.383 1.00 95.81 82 GLU A O 1
ATOM 671 N N . MET A 1 83 ? -2.713 4.699 20.572 1.00 95.62 83 MET A N 1
ATOM 672 C CA . MET A 1 83 ? -1.675 4.083 19.744 1.00 95.62 83 MET A CA 1
ATOM 673 C C . MET A 1 83 ? -0.557 5.085 19.416 1.00 95.62 83 MET A C 1
ATOM 675 O O . MET A 1 83 ? 0.625 4.753 19.516 1.00 95.62 83 MET A O 1
ATOM 679 N N . MET A 1 84 ? -0.917 6.307 19.020 1.00 96.38 84 MET A N 1
ATOM 680 C CA . MET A 1 84 ? 0.032 7.340 18.599 1.00 96.38 84 MET A CA 1
ATOM 681 C C . MET A 1 84 ? 0.871 7.886 19.763 1.00 96.38 84 MET A C 1
ATOM 683 O O . MET A 1 84 ? 2.065 8.136 19.581 1.00 96.38 84 MET A O 1
ATOM 687 N N . GLU A 1 85 ? 0.291 8.017 20.959 1.00 97.38 85 GLU A N 1
ATOM 688 C CA . GLU A 1 85 ? 0.977 8.465 22.179 1.00 97.38 85 GLU A CA 1
ATOM 689 C C . GLU A 1 85 ? 2.144 7.552 22.577 1.00 97.38 85 GLU A C 1
ATOM 691 O O . GLU A 1 85 ? 3.139 8.019 23.133 1.00 97.38 85 GLU A O 1
ATOM 696 N N . ALA A 1 86 ? 2.072 6.257 22.248 1.00 95.62 86 ALA A N 1
ATOM 697 C CA . ALA A 1 86 ? 3.147 5.313 22.542 1.00 95.62 86 ALA A CA 1
ATOM 698 C C . ALA A 1 86 ? 4.456 5.661 21.807 1.00 95.62 86 ALA A C 1
ATOM 700 O O . ALA A 1 86 ? 5.540 5.303 22.281 1.00 95.62 86 ALA A O 1
ATOM 701 N N . GLY A 1 87 ? 4.383 6.349 20.662 1.00 95.31 87 GLY A N 1
ATOM 702 C CA . GLY A 1 87 ? 5.546 6.733 19.866 1.00 95.31 87 GLY A CA 1
ATOM 703 C C . GLY A 1 87 ? 6.495 5.554 19.614 1.00 95.31 87 GLY A C 1
ATOM 704 O O . GLY A 1 87 ? 6.092 4.505 19.118 1.00 95.31 87 GLY A O 1
ATOM 705 N N . MET A 1 88 ? 7.768 5.722 19.986 1.00 96.06 88 MET A N 1
ATOM 706 C CA . MET A 1 88 ? 8.802 4.676 19.900 1.00 96.06 88 MET A CA 1
ATOM 707 C C . MET A 1 88 ? 9.134 4.032 21.259 1.00 96.06 88 MET A C 1
ATOM 709 O O . MET A 1 88 ? 10.192 3.423 21.404 1.00 96.06 88 MET A O 1
ATOM 713 N N . SER A 1 89 ? 8.279 4.189 22.275 1.00 96.75 89 SER A N 1
ATOM 714 C CA . SER A 1 89 ? 8.564 3.705 23.640 1.00 96.75 89 SER A CA 1
ATOM 715 C C . SER A 1 89 ? 8.498 2.181 23.794 1.00 96.75 89 SER A C 1
ATOM 717 O O . SER A 1 89 ? 9.038 1.636 24.754 1.00 96.75 89 SER A O 1
ATOM 719 N N . GLN A 1 90 ? 7.859 1.493 22.849 1.00 95.12 90 GLN A N 1
ATOM 720 C CA . GLN A 1 90 ? 7.646 0.048 22.854 1.00 95.12 90 GLN A CA 1
ATOM 721 C C . GLN A 1 90 ? 7.793 -0.526 21.431 1.00 95.12 90 GLN A C 1
ATOM 723 O O . GLN A 1 90 ? 7.730 0.233 20.456 1.00 95.12 90 GLN A O 1
ATOM 728 N N . PRO A 1 91 ? 7.992 -1.850 21.278 1.00 97.19 91 PRO A N 1
ATOM 729 C CA . PRO A 1 91 ? 8.001 -2.503 19.974 1.00 97.19 91 PRO A CA 1
ATOM 730 C C . PRO A 1 91 ? 6.756 -2.164 19.147 1.00 97.19 91 PRO A C 1
ATOM 732 O O . PRO A 1 91 ? 5.630 -2.218 19.639 1.00 97.19 91 PRO A O 1
ATOM 735 N N . TRP A 1 92 ? 6.948 -1.861 17.860 1.00 96.38 92 TRP A N 1
ATOM 736 C CA . TRP A 1 92 ? 5.844 -1.493 16.967 1.00 96.38 92 TRP A CA 1
ATOM 737 C C . TRP A 1 92 ? 4.695 -2.522 16.907 1.00 96.38 92 TRP A C 1
ATOM 739 O O . TRP A 1 92 ? 3.560 -2.060 16.799 1.00 96.38 92 TRP A O 1
ATOM 749 N N . PRO A 1 93 ? 4.904 -3.857 17.028 1.00 97.38 93 PRO A N 1
ATOM 750 C CA . PRO A 1 93 ? 3.790 -4.808 17.037 1.00 97.38 93 PRO A CA 1
ATOM 751 C C . PRO A 1 93 ? 2.869 -4.622 18.248 1.00 97.38 93 PRO A C 1
ATOM 753 O O . PRO A 1 93 ? 1.658 -4.764 18.120 1.00 97.38 93 PRO A O 1
ATOM 756 N N . ASP A 1 94 ? 3.426 -4.243 19.405 1.00 96.56 94 ASP A N 1
ATOM 757 C CA . ASP A 1 94 ? 2.654 -3.980 20.627 1.00 96.56 94 ASP A CA 1
ATOM 758 C C . ASP A 1 94 ? 1.818 -2.702 20.482 1.00 96.56 94 ASP A C 1
ATOM 760 O O . ASP A 1 94 ? 0.743 -2.570 21.064 1.00 96.56 94 ASP A O 1
ATOM 764 N N . THR A 1 95 ? 2.319 -1.725 19.722 1.00 96.00 95 THR A N 1
ATOM 765 C CA . THR A 1 95 ? 1.566 -0.512 19.378 1.00 96.00 95 THR A CA 1
ATOM 766 C C . THR A 1 95 ? 0.474 -0.822 18.355 1.00 96.00 95 THR A C 1
ATOM 768 O O . THR A 1 95 ? -0.664 -0.402 18.541 1.00 96.00 95 THR A O 1
ATOM 771 N N . LEU A 1 96 ? 0.786 -1.605 17.319 1.00 96.94 96 LEU A N 1
ATOM 772 C CA . LEU A 1 96 ? -0.159 -2.023 16.281 1.00 96.94 96 LEU A CA 1
ATOM 773 C C . LEU A 1 96 ? -1.359 -2.787 16.864 1.00 96.94 96 LEU A C 1
ATOM 775 O O . LEU A 1 96 ? -2.504 -2.513 16.496 1.00 96.94 96 LEU A O 1
ATOM 779 N N . GLU A 1 97 ? -1.102 -3.706 17.795 1.00 96.81 97 GLU A N 1
ATOM 780 C CA . GLU A 1 97 ? -2.119 -4.553 18.425 1.00 96.81 97 GLU A CA 1
ATOM 781 C C . GLU A 1 97 ? -3.160 -3.742 19.200 1.00 96.81 97 GLU A C 1
ATOM 783 O O . GLU A 1 97 ? -4.348 -4.053 19.137 1.00 96.81 97 GLU A O 1
ATOM 788 N N . LYS A 1 98 ? -2.754 -2.642 19.849 1.00 94.69 98 LYS A N 1
ATOM 789 C CA . LYS A 1 98 ? -3.674 -1.764 20.593 1.00 94.69 98 LYS A CA 1
ATOM 790 C C . LYS A 1 98 ? -4.781 -1.179 19.715 1.00 94.69 98 LYS A C 1
ATOM 792 O O . LYS A 1 98 ? -5.895 -0.987 20.198 1.00 94.69 98 LYS A O 1
ATOM 797 N N . PHE A 1 99 ? -4.482 -0.896 18.447 1.00 97.38 99 PHE A N 1
ATOM 798 C CA . PHE A 1 99 ? -5.452 -0.309 17.525 1.00 97.38 99 PHE A CA 1
ATOM 799 C C . PHE A 1 99 ? -6.112 -1.339 16.611 1.00 97.38 99 PHE A C 1
ATOM 801 O O . PHE A 1 99 ? -7.303 -1.247 16.347 1.00 97.38 99 PHE A O 1
ATOM 808 N N . THR A 1 100 ? -5.362 -2.321 16.122 1.00 97.44 100 THR A N 1
ATOM 809 C CA . THR A 1 100 ? -5.856 -3.261 15.102 1.00 97.44 100 THR A CA 1
ATOM 810 C C . THR A 1 100 ? -6.285 -4.611 15.667 1.00 97.44 100 THR A C 1
ATOM 812 O O . THR A 1 100 ? -6.867 -5.411 14.945 1.00 97.44 100 THR A O 1
ATOM 815 N N . GLY A 1 101 ? -5.993 -4.886 16.942 1.00 96.56 101 GLY A N 1
ATOM 816 C CA . GLY A 1 101 ? -6.256 -6.178 17.577 1.00 96.56 101 GLY A CA 1
ATOM 817 C C . GLY A 1 101 ? -5.291 -7.297 17.167 1.00 96.56 101 GLY A C 1
ATOM 818 O O . GLY A 1 101 ? -5.478 -8.433 17.589 1.00 96.56 101 GLY A O 1
ATOM 819 N N . THR A 1 102 ? -4.267 -7.005 16.357 1.00 96.94 102 THR A N 1
ATOM 820 C CA . THR A 1 102 ? -3.255 -7.974 15.915 1.00 96.94 102 THR A CA 1
ATOM 821 C C . THR A 1 102 ? -1.851 -7.380 15.957 1.00 96.94 102 THR A C 1
ATOM 823 O O . THR A 1 102 ? -1.655 -6.181 15.779 1.00 96.94 102 THR A O 1
ATOM 826 N N . ARG A 1 103 ? -0.851 -8.235 16.169 1.00 97.44 103 ARG A N 1
ATOM 827 C CA . ARG A 1 103 ? 0.577 -7.876 16.146 1.00 97.44 103 ARG A CA 1
ATOM 828 C C . ARG A 1 103 ? 1.178 -7.940 14.741 1.00 97.44 103 ARG A C 1
ATOM 830 O O . ARG A 1 103 ? 2.290 -7.467 14.525 1.00 97.44 103 ARG A O 1
ATOM 837 N N . GLU A 1 104 ? 0.461 -8.551 13.803 1.00 97.25 104 GLU A N 1
ATOM 838 C CA . GLU A 1 104 ? 0.949 -8.852 12.462 1.00 97.25 104 GLU A CA 1
ATOM 839 C C . GLU A 1 104 ? 0.520 -7.787 11.452 1.00 97.25 104 GLU A C 1
ATOM 841 O O . GLU A 1 104 ? -0.588 -7.249 11.511 1.00 97.25 104 GLU A O 1
ATOM 846 N N . MET A 1 105 ? 1.397 -7.513 10.487 1.00 96.56 105 MET A N 1
ATOM 847 C CA . MET A 1 105 ? 1.034 -6.723 9.312 1.00 96.56 105 MET A CA 1
ATOM 848 C C . MET A 1 105 ? 0.163 -7.551 8.373 1.00 96.56 105 MET A C 1
ATOM 850 O O . MET A 1 105 ? 0.522 -8.679 8.037 1.00 96.56 105 MET A O 1
ATOM 854 N N . ASP A 1 106 ? -0.924 -6.959 7.885 1.00 94.69 106 ASP A N 1
ATOM 855 C CA . ASP A 1 106 ? -1.869 -7.642 7.006 1.00 94.69 106 ASP A CA 1
ATOM 856 C C . ASP A 1 106 ? -2.124 -6.865 5.706 1.00 94.69 106 ASP A C 1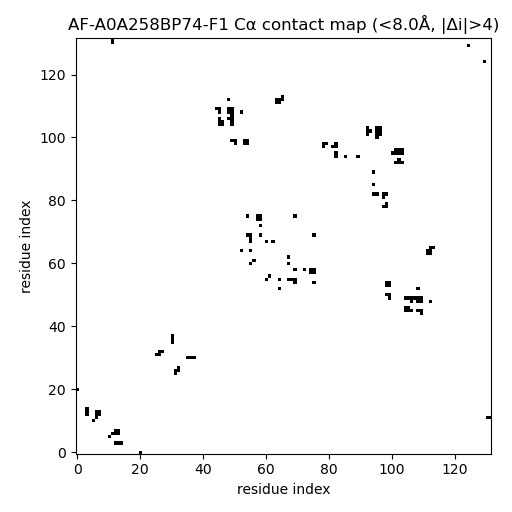
ATOM 858 O O . ASP A 1 106 ? -2.680 -5.766 5.696 1.00 94.69 106 ASP A O 1
ATOM 862 N N . GLY A 1 107 ? -1.733 -7.463 4.578 1.00 96.00 107 GLY A N 1
ATOM 863 C CA . GLY A 1 107 ? -1.978 -6.915 3.243 1.00 96.00 107 GLY A CA 1
ATOM 864 C C . GLY A 1 107 ? -3.415 -7.094 2.739 1.00 96.00 107 GLY A C 1
ATOM 865 O O . GLY A 1 107 ? -3.774 -6.483 1.731 1.00 96.00 107 GLY A O 1
ATOM 866 N N . SER A 1 108 ? -4.246 -7.899 3.412 1.00 97.50 108 SER A N 1
ATOM 867 C CA . SER A 1 108 ? -5.623 -8.195 2.996 1.00 97.50 108 SER A CA 1
ATOM 868 C C . SER A 1 108 ? -6.509 -6.946 2.966 1.00 97.50 108 SER A C 1
ATOM 870 O O . SER A 1 108 ? -7.354 -6.818 2.084 1.00 97.50 108 SER A O 1
ATOM 872 N N . ALA A 1 109 ? -6.256 -5.968 3.842 1.00 97.88 109 ALA A N 1
ATOM 873 C CA . ALA A 1 109 ? -7.014 -4.719 3.883 1.00 97.88 109 ALA A CA 1
ATOM 874 C C . ALA A 1 109 ? -6.855 -3.875 2.604 1.00 97.88 109 ALA A C 1
ATOM 876 O O . ALA A 1 109 ? -7.784 -3.173 2.206 1.00 97.88 109 ALA A O 1
ATOM 877 N N . ILE A 1 110 ? -5.697 -3.955 1.931 1.00 98.31 110 ILE A N 1
ATOM 878 C CA . ILE A 1 110 ? -5.485 -3.304 0.627 1.00 98.31 110 ILE A CA 1
ATOM 879 C C . ILE A 1 110 ? -6.409 -3.943 -0.413 1.00 98.31 110 ILE A C 1
ATOM 881 O O . ILE A 1 110 ? -7.065 -3.240 -1.177 1.00 98.31 110 ILE A O 1
ATOM 885 N N . ILE A 1 111 ? -6.452 -5.277 -0.428 1.00 98.06 111 ILE A N 1
ATOM 886 C CA . ILE A 1 111 ? -7.273 -6.062 -1.352 1.00 98.06 111 ILE A CA 1
ATOM 887 C C . ILE A 1 111 ? -8.748 -5.706 -1.143 1.00 98.06 111 ILE A C 1
ATOM 889 O O . ILE A 1 111 ? -9.377 -5.221 -2.076 1.00 98.06 111 ILE A O 1
ATOM 893 N N . GLU A 1 112 ? -9.239 -5.783 0.095 1.00 98.25 112 GLU A N 1
ATOM 894 C CA . GLU A 1 112 ? -10.625 -5.452 0.449 1.00 98.25 112 GLU A CA 1
ATOM 895 C C . GLU A 1 112 ? -11.026 -4.024 0.045 1.00 98.25 112 GLU A C 1
ATOM 897 O O . GLU A 1 112 ? -12.113 -3.787 -0.485 1.00 98.25 112 GLU A O 1
ATOM 902 N N . TYR A 1 113 ? -10.134 -3.048 0.240 1.00 98.69 113 TYR A N 1
ATOM 903 C CA . TYR A 1 113 ? -10.391 -1.671 -0.178 1.00 98.69 113 TYR A CA 1
ATOM 904 C C . TYR A 1 113 ? -10.634 -1.569 -1.692 1.00 98.69 113 TYR A C 1
ATOM 906 O O . TYR A 1 113 ? -11.545 -0.861 -2.131 1.00 98.69 113 TYR A O 1
ATOM 914 N N . PHE A 1 114 ? -9.833 -2.282 -2.488 1.00 98.62 114 PHE A N 1
ATOM 915 C CA . PHE A 1 114 ? -9.894 -2.267 -3.950 1.00 98.62 114 PHE A CA 1
ATOM 916 C C . PHE A 1 114 ? -10.792 -3.356 -4.555 1.00 98.62 114 PHE A C 1
ATOM 918 O O . PHE A 1 114 ? -10.885 -3.424 -5.781 1.00 98.62 114 PHE A O 1
ATOM 925 N N . ASP A 1 115 ? -11.498 -4.155 -3.752 1.00 98.19 115 ASP A N 1
ATOM 926 C CA . ASP A 1 115 ? -12.365 -5.244 -4.224 1.00 98.19 115 ASP A CA 1
ATOM 927 C C . ASP A 1 115 ? -13.309 -4.849 -5.375 1.00 98.19 115 ASP A C 1
ATOM 929 O O . ASP A 1 115 ? -13.338 -5.560 -6.385 1.00 98.19 115 ASP A O 1
ATOM 933 N N . PRO A 1 116 ? -14.027 -3.707 -5.325 1.00 98.25 116 PRO A N 1
ATOM 934 C CA . PRO A 1 116 ? -14.903 -3.306 -6.427 1.00 98.25 116 PRO A CA 1
ATOM 935 C C . PRO A 1 116 ? -14.142 -3.011 -7.720 1.00 98.25 116 PRO A C 1
ATOM 937 O O . PRO A 1 116 ? -14.605 -3.359 -8.805 1.00 98.25 116 PRO A O 1
ATOM 940 N N . LEU A 1 117 ? -12.959 -2.396 -7.615 1.00 98.50 117 LEU A N 1
ATOM 941 C CA . LEU A 1 117 ? -12.109 -2.132 -8.772 1.00 98.50 117 LEU A CA 1
ATOM 942 C C . LEU A 1 117 ? -11.571 -3.443 -9.347 1.00 98.50 117 LEU A C 1
ATOM 944 O O . LEU A 1 117 ? -11.559 -3.620 -10.560 1.00 98.50 117 LEU A O 1
ATOM 948 N N . MET A 1 118 ? -11.151 -4.379 -8.497 1.00 97.88 118 MET A N 1
ATOM 949 C CA . MET A 1 118 ? -10.692 -5.688 -8.955 1.00 97.88 118 MET A CA 1
ATOM 950 C C . MET A 1 118 ? -11.808 -6.484 -9.635 1.00 97.88 118 MET A C 1
ATOM 952 O O . MET A 1 118 ? -11.537 -7.171 -10.617 1.00 97.88 118 MET A O 1
ATOM 956 N N . ALA A 1 119 ? -13.046 -6.407 -9.140 1.00 98.19 119 ALA A N 1
ATOM 957 C CA . ALA A 1 119 ? -14.198 -7.032 -9.784 1.00 98.19 119 ALA A CA 1
ATOM 958 C C . ALA A 1 119 ? -14.434 -6.447 -11.185 1.00 98.19 119 ALA A C 1
ATOM 960 O O . ALA A 1 119 ? -14.512 -7.203 -12.150 1.00 98.19 119 ALA A O 1
ATOM 961 N N . TYR A 1 120 ? -14.432 -5.117 -11.302 1.00 98.38 120 TYR A N 1
ATOM 962 C CA . TYR A 1 120 ? -14.528 -4.422 -12.586 1.00 98.38 120 TYR A CA 1
ATOM 963 C C . TYR A 1 120 ? -13.398 -4.826 -13.547 1.00 98.38 120 TYR A C 1
ATOM 965 O O . TYR A 1 120 ? -13.645 -5.229 -14.677 1.00 98.38 120 TYR A O 1
ATOM 973 N N . LEU A 1 121 ? -12.143 -4.818 -13.086 1.00 98.19 121 LEU A N 1
ATOM 974 C CA . LEU A 1 121 ? -10.997 -5.192 -13.921 1.00 98.19 121 LEU A CA 1
ATOM 975 C C . LEU A 1 121 ? -11.039 -6.656 -14.381 1.00 98.19 121 LEU A C 1
ATOM 977 O O . LEU A 1 121 ? -10.485 -6.968 -15.433 1.00 98.19 121 LEU A O 1
ATOM 981 N N . LYS A 1 122 ? -11.663 -7.568 -13.625 1.00 97.25 122 LYS A N 1
ATOM 982 C CA . LYS A 1 122 ? -11.858 -8.960 -14.067 1.00 97.25 122 LYS A CA 1
ATOM 983 C C . LYS A 1 122 ? -12.851 -9.056 -15.223 1.00 97.25 122 LYS A C 1
ATOM 985 O O . LYS A 1 122 ? -12.633 -9.865 -16.119 1.00 97.25 122 LYS A O 1
ATOM 990 N N . GLU A 1 123 ? -13.907 -8.248 -15.200 1.00 98.06 123 GLU A N 1
ATOM 991 C CA . GLU A 1 123 ? -14.886 -8.169 -16.287 1.00 98.06 123 GLU A CA 1
ATOM 992 C C . GLU A 1 123 ? -14.256 -7.568 -17.547 1.00 98.06 123 GLU A C 1
ATOM 994 O O . GLU A 1 123 ? -14.292 -8.185 -18.608 1.00 98.06 123 GLU A O 1
ATOM 999 N N . GLU A 1 124 ? -13.571 -6.432 -17.410 1.00 98.06 124 GLU A N 1
ATOM 1000 C CA . GLU A 1 124 ? -12.933 -5.746 -18.541 1.00 98.06 124 GLU A CA 1
ATOM 1001 C C . GLU A 1 124 ? -11.832 -6.581 -19.211 1.00 98.06 124 GLU A C 1
ATOM 1003 O O . GLU A 1 124 ? -11.612 -6.490 -20.418 1.00 98.06 124 GLU A O 1
ATOM 1008 N N . ASN A 1 125 ? -11.136 -7.421 -18.442 1.00 97.94 125 ASN A N 1
ATOM 1009 C CA . ASN A 1 125 ? -10.095 -8.303 -18.967 1.00 97.94 125 ASN A CA 1
ATOM 1010 C C . ASN A 1 125 ? -10.629 -9.674 -19.417 1.00 97.94 125 ASN A C 1
ATOM 1012 O O . ASN A 1 125 ? -9.835 -10.575 -19.701 1.00 97.94 125 ASN A O 1
ATOM 1016 N N . ALA A 1 126 ? -11.949 -9.870 -19.497 1.00 97.12 126 ALA A N 1
ATOM 1017 C CA . ALA A 1 126 ? -12.515 -11.123 -19.978 1.00 97.12 126 ALA A CA 1
ATOM 1018 C C . ALA A 1 126 ? -12.015 -11.443 -21.401 1.00 97.12 126 ALA A C 1
ATOM 1020 O O . ALA A 1 126 ? -12.129 -10.646 -22.330 1.00 97.12 126 ALA A O 1
ATOM 1021 N N . GLY A 1 127 ? -11.432 -12.633 -21.568 1.00 96.81 127 GLY A N 1
ATOM 1022 C CA . GLY A 1 127 ? -10.843 -13.076 -22.837 1.00 96.81 127 GLY A CA 1
ATOM 1023 C C . GLY A 1 127 ? -9.433 -12.544 -23.125 1.00 96.81 127 GLY A C 1
ATOM 1024 O O . GLY A 1 127 ? -8.851 -12.922 -24.139 1.00 96.81 127 GLY A O 1
ATOM 1025 N N . GLN A 1 128 ? -8.861 -11.717 -22.247 1.00 96.38 128 GLN A N 1
ATOM 1026 C CA . GLN A 1 128 ? -7.468 -11.275 -22.337 1.00 96.38 128 GLN A CA 1
ATOM 1027 C C . GLN A 1 128 ? -6.528 -12.253 -21.619 1.00 96.38 128 GLN A C 1
ATOM 1029 O O . GLN A 1 128 ? -6.914 -12.951 -20.680 1.00 96.38 128 GLN A O 1
ATOM 1034 N N . SER A 1 129 ? -5.259 -12.278 -22.034 1.00 94.50 129 SER A N 1
ATOM 1035 C CA . SER A 1 129 ? -4.197 -12.973 -21.298 1.00 94.50 129 SER A CA 1
ATOM 1036 C C . SER A 1 129 ? -3.591 -12.027 -20.262 1.00 94.50 129 SER A C 1
ATOM 1038 O O . SER A 1 129 ? -2.878 -11.093 -20.623 1.00 94.50 129 SER A O 1
ATOM 1040 N N . CYS A 1 130 ? -3.862 -12.259 -18.977 1.00 91.75 130 CYS A N 1
ATOM 1041 C CA . CYS A 1 130 ? -3.309 -11.455 -17.887 1.00 91.75 130 CYS A CA 1
ATOM 1042 C C . CYS A 1 130 ? -1.943 -11.995 -17.443 1.00 91.75 130 CYS A C 1
ATOM 1044 O O . CYS A 1 130 ? -1.840 -13.120 -16.957 1.00 91.75 130 CYS A O 1
ATOM 1046 N N . GLY A 1 131 ? -0.905 -11.176 -17.581 1.00 90.12 131 GLY A N 1
ATOM 1047 C CA . GLY A 1 131 ? 0.479 -11.528 -17.275 1.00 90.12 131 GLY A CA 1
ATOM 1048 C C . GLY A 1 131 ? 1.432 -10.821 -18.234 1.00 90.12 131 GLY A C 1
ATOM 1049 O O . GLY A 1 131 ? 1.014 -9.942 -18.989 1.00 90.12 131 GLY A O 1
ATOM 1050 N N . TRP A 1 132 ? 2.699 -11.213 -18.201 1.00 92.81 132 TRP A N 1
ATOM 1051 C CA . TRP A 1 132 ? 3.730 -10.785 -19.144 1.00 92.81 132 TRP A CA 1
ATOM 1052 C C . TRP A 1 132 ? 4.651 -11.952 -19.485 1.00 92.81 132 TRP A C 1
ATOM 1054 O O . TRP A 1 132 ? 4.741 -12.894 -18.661 1.00 92.81 132 TRP A O 1
#

Foldseek 3Di:
DVVQVVCCVPPVDHDPDDDDPPDPVVVVDCCVVVVHDPCCVVLVVLLVLLLLVLLQVVVVNPDQSLPGDNPPVVVLVVQVVQLVVCPVVDPNLVSSCSRNVGSDRDPVSVCSNCVVVVVVVCVVCVPHDPGD

Mean predicted aligned error: 3.49 Å

Sequence (132 aa):
QSWTDIRLKNQGIIPPAPRPADAFDPGAKYHIPGNTPYLRYFLSFIMQFQFHKAACEQAGWEGPLHRCSIYGNKEVGRRFEEMMEAGMSQPWPDTLEKFTGTREMDGSAIIEYFDPLMAYLKEENAGQSCGW

Secondary structure (DSSP, 8-state):
-HHHHHHHHHH----SS---TT--GGGGSTTTTTT--SHHHHHHHHHHHHHHHHHHHHTT--S-GGG---TT-HHHHHHHHHHHHTTTSS-HHHHHHHHHS-SS--THHHHHHHHHHHHHHHHHTTTS----

pLDDT: mean 96.15, std 3.78, range [62.53, 98.69]